Protein AF-A0A6J4TCK2-F1 (afdb_monomer_lite)

Foldseek 3Di:
DDDDDPVQVVLLVVLVVQVVVLVVCCVVPLLVSLVSLLVSLQVLCVVVQQHPDPVSCPVPDPLLSVLSVQLVVLNVCSVVVHDRDNVSSNSSSVSSVVNSVSSSVPHPPPDPPDDDPPPDDDDDD

pLDDT: mean 77.83, std 18.4, range [38.97, 94.69]

Structure (mmCIF, N/CA/C/O backbone):
data_AF-A0A6J4TCK2-F1
#
_entry.id   AF-A0A6J4TCK2-F1
#
loop_
_atom_site.group_PDB
_atom_site.id
_atom_site.type_symbol
_atom_site.label_atom_id
_atom_site.label_alt_id
_atom_site.label_comp_id
_atom_site.label_asym_id
_atom_site.label_entity_id
_atom_site.label_seq_id
_atom_site.pdbx_PDB_ins_code
_atom_site.Cartn_x
_atom_site.Cartn_y
_atom_site.Cartn_z
_atom_site.occupancy
_atom_site.B_iso_or_equiv
_atom_site.auth_seq_id
_atom_site.auth_comp_id
_atom_site.auth_asym_id
_atom_site.auth_atom_id
_atom_site.pdbx_PDB_model_num
ATOM 1 N N . MET A 1 1 ? 5.350 3.527 -35.639 1.00 49.41 1 MET A N 1
ATOM 2 C CA . MET A 1 1 ? 6.031 2.709 -34.620 1.00 49.41 1 MET A CA 1
ATOM 3 C C . MET A 1 1 ? 7.065 3.638 -34.056 1.00 49.41 1 MET A C 1
ATOM 5 O O . MET A 1 1 ? 8.032 3.826 -34.762 1.00 49.41 1 MET A O 1
ATOM 9 N N . GLU A 1 2 ? 6.766 4.311 -32.947 1.00 50.12 2 GLU A N 1
ATOM 10 C CA . GLU A 1 2 ? 7.658 5.210 -32.192 1.00 50.12 2 GLU A CA 1
ATOM 11 C C . GLU A 1 2 ? 6.767 5.940 -31.174 1.00 50.12 2 GLU A C 1
ATOM 13 O O . GLU A 1 2 ? 6.204 6.972 -31.512 1.00 50.12 2 GLU A O 1
ATOM 18 N N . ASP A 1 3 ? 6.545 5.338 -30.001 1.00 46.59 3 ASP A N 1
ATOM 19 C CA . ASP A 1 3 ? 6.179 6.038 -28.754 1.00 46.59 3 ASP A CA 1
ATOM 20 C C . ASP A 1 3 ? 6.278 5.038 -27.582 1.00 46.59 3 ASP A C 1
ATOM 22 O O . ASP A 1 3 ? 5.383 4.216 -27.380 1.00 46.59 3 ASP A O 1
ATOM 26 N N . ASN A 1 4 ? 7.436 4.955 -26.915 1.00 45.38 4 ASN A N 1
ATOM 27 C CA . ASN A 1 4 ? 7.590 4.126 -25.704 1.00 45.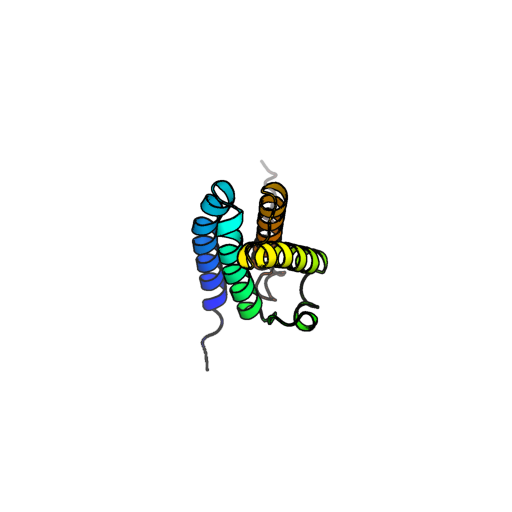38 4 ASN A CA 1
ATOM 28 C C . ASN A 1 4 ? 8.823 4.507 -24.860 1.00 45.38 4 ASN A C 1
ATOM 30 O O . ASN A 1 4 ? 9.567 3.654 -24.390 1.00 45.38 4 ASN A O 1
ATOM 34 N N . GLY A 1 5 ? 9.095 5.808 -24.736 1.00 48.34 5 GLY A N 1
ATOM 35 C CA . GLY A 1 5 ? 10.199 6.321 -23.911 1.00 48.34 5 GLY A CA 1
ATOM 36 C C . GLY A 1 5 ? 9.844 7.547 -23.068 1.00 48.34 5 GLY A C 1
ATOM 37 O O . GLY A 1 5 ? 10.658 7.957 -22.249 1.00 48.34 5 GLY A O 1
ATOM 38 N N . MET A 1 6 ? 8.653 8.132 -23.255 1.00 45.47 6 MET A N 1
ATOM 39 C CA . MET A 1 6 ? 8.167 9.270 -22.462 1.00 45.47 6 MET A CA 1
ATOM 40 C C . MET A 1 6 ? 7.165 8.871 -21.365 1.00 45.47 6 MET A C 1
ATOM 42 O O . MET A 1 6 ? 7.017 9.637 -20.417 1.00 45.47 6 MET A O 1
ATOM 46 N N . ASP A 1 7 ? 6.545 7.686 -21.443 1.00 53.25 7 ASP A N 1
ATOM 47 C CA . ASP A 1 7 ? 5.527 7.245 -20.473 1.00 53.25 7 ASP A CA 1
ATOM 48 C C . ASP A 1 7 ? 6.133 6.913 -19.101 1.00 53.25 7 ASP A C 1
ATOM 50 O O . ASP A 1 7 ? 5.722 7.508 -18.119 1.00 53.25 7 ASP A O 1
ATOM 54 N N . ALA A 1 8 ? 7.223 6.138 -19.012 1.00 54.53 8 ALA A N 1
ATOM 55 C CA . ALA A 1 8 ? 7.737 5.660 -17.713 1.00 54.53 8 ALA A CA 1
ATOM 56 C C . ALA A 1 8 ? 8.072 6.768 -16.681 1.00 54.53 8 ALA A C 1
ATOM 58 O O . ALA A 1 8 ? 7.949 6.564 -15.473 1.00 54.53 8 ALA A O 1
ATOM 59 N N . GLY A 1 9 ? 8.517 7.948 -17.137 1.00 54.47 9 GLY A N 1
ATOM 60 C CA . GLY A 1 9 ? 8.765 9.104 -16.262 1.00 54.47 9 GLY A CA 1
ATOM 61 C C . GLY A 1 9 ? 7.497 9.891 -15.911 1.00 54.47 9 GLY A C 1
ATOM 62 O O . GLY A 1 9 ? 7.423 10.498 -14.842 1.00 54.47 9 GLY A O 1
ATOM 63 N N . LEU A 1 10 ? 6.499 9.871 -16.797 1.00 58.38 10 LEU A N 1
ATOM 64 C CA . LEU A 1 10 ? 5.173 10.435 -16.564 1.00 58.38 10 LEU A CA 1
ATOM 65 C C . LEU A 1 10 ? 4.369 9.549 -15.600 1.00 58.38 10 LEU A C 1
ATOM 67 O O . LEU A 1 10 ? 3.761 10.077 -14.671 1.00 58.38 10 LEU A O 1
ATOM 71 N N . ASP A 1 11 ? 4.454 8.228 -15.760 1.00 76.06 11 ASP A N 1
ATOM 72 C CA . ASP A 1 11 ? 3.815 7.215 -14.915 1.00 76.06 11 ASP A CA 1
ATOM 73 C C . ASP A 1 11 ? 4.285 7.342 -13.471 1.00 76.06 11 ASP A C 1
ATOM 75 O O . ASP A 1 11 ? 3.476 7.441 -12.551 1.00 76.06 11 ASP A O 1
ATOM 79 N N . ARG A 1 12 ? 5.600 7.487 -13.265 1.00 78.69 12 ARG A N 1
ATOM 80 C CA . ARG A 1 12 ? 6.162 7.746 -11.939 1.00 78.69 12 ARG A CA 1
ATOM 81 C C . ARG A 1 12 ? 5.571 9.006 -11.289 1.00 78.69 12 ARG A C 1
ATOM 83 O O . ARG A 1 12 ? 5.134 8.945 -10.143 1.00 78.69 12 ARG A O 1
ATOM 90 N N . HIS A 1 13 ? 5.545 10.135 -12.001 1.00 82.69 13 HIS A N 1
ATOM 91 C CA . HIS A 1 13 ? 5.008 11.386 -11.454 1.00 82.69 13 HIS A CA 1
ATOM 92 C C . HIS A 1 13 ? 3.510 11.294 -11.133 1.00 82.69 13 HIS A C 1
ATOM 94 O O . HIS A 1 13 ? 3.042 11.908 -10.168 1.00 82.69 13 HIS A O 1
ATOM 100 N N . LEU A 1 14 ? 2.760 10.536 -11.933 1.00 85.56 14 LEU A N 1
ATOM 101 C CA . LEU A 1 14 ? 1.357 10.232 -11.678 1.00 85.56 14 LEU A CA 1
ATOM 102 C C . LEU A 1 14 ? 1.209 9.384 -10.413 1.00 85.56 14 LEU A C 1
ATOM 104 O O . LEU A 1 14 ? 0.457 9.774 -9.525 1.00 85.56 14 LEU A O 1
ATOM 108 N N . TRP A 1 15 ? 1.965 8.293 -10.276 1.00 89.56 15 TRP A N 1
ATOM 109 C CA . TRP A 1 15 ? 1.942 7.449 -9.079 1.00 89.56 15 TRP A CA 1
ATOM 110 C C . TRP A 1 15 ? 2.321 8.225 -7.815 1.00 89.56 15 TRP A C 1
ATOM 112 O O . TRP A 1 15 ? 1.638 8.100 -6.804 1.00 89.56 15 TRP A O 1
ATOM 122 N N . GLU A 1 16 ? 3.343 9.084 -7.884 1.00 89.25 16 GLU A N 1
ATOM 123 C CA . GLU A 1 16 ? 3.738 9.960 -6.773 1.00 89.25 16 GLU A CA 1
ATOM 124 C C . GLU A 1 16 ? 2.621 10.933 -6.370 1.00 89.25 16 GLU A C 1
ATOM 126 O O . GLU A 1 16 ? 2.405 11.170 -5.181 1.00 89.25 16 GLU A O 1
ATOM 131 N N . SER A 1 17 ? 1.877 11.463 -7.342 1.00 90.75 17 SER A N 1
ATOM 132 C CA . SER A 1 17 ? 0.755 12.375 -7.083 1.00 90.75 17 SER A CA 1
ATOM 133 C C . SER A 1 17 ? -0.456 11.657 -6.475 1.00 90.75 17 SER A C 1
ATOM 135 O O . SER A 1 17 ? -1.098 12.185 -5.563 1.00 90.75 17 SER A O 1
ATOM 137 N N . GLU A 1 18 ? -0.755 10.450 -6.954 1.00 92.00 18 GLU A N 1
ATOM 138 C CA . GLU A 1 18 ? -1.837 9.613 -6.430 1.00 92.00 18 GLU A CA 1
ATOM 139 C C . GLU A 1 18 ? -1.506 9.147 -5.007 1.00 92.00 18 GLU A C 1
ATOM 141 O O . GLU A 1 18 ? -2.304 9.348 -4.092 1.00 92.00 18 GLU A O 1
ATOM 146 N N . TRP A 1 19 ? -0.290 8.636 -4.775 1.00 92.50 19 TRP A N 1
ATOM 147 C CA . TRP A 1 19 ? 0.169 8.238 -3.442 1.00 92.50 19 TRP A CA 1
ATOM 148 C C . TRP A 1 19 ? 0.115 9.400 -2.447 1.00 92.50 19 TRP A C 1
ATOM 150 O O . TRP A 1 19 ? -0.356 9.227 -1.326 1.00 92.50 19 TRP A O 1
ATOM 160 N N . ALA A 1 20 ? 0.513 10.610 -2.856 1.00 92.62 20 ALA A N 1
ATOM 161 C CA . ALA A 1 20 ? 0.419 11.804 -2.012 1.00 92.62 20 ALA A CA 1
ATOM 162 C C . ALA A 1 20 ? -1.026 12.158 -1.606 1.00 92.62 20 ALA A C 1
ATOM 164 O O . ALA A 1 20 ? -1.231 12.834 -0.597 1.00 92.62 20 ALA A O 1
ATOM 165 N N . SER A 1 21 ? -2.024 11.704 -2.369 1.00 93.00 21 SER A N 1
ATOM 166 C CA . SER A 1 21 ? -3.443 11.860 -2.033 1.00 93.00 21 SER A CA 1
ATOM 167 C C . SER A 1 21 ? -3.947 10.753 -1.096 1.00 93.00 21 SER A C 1
ATOM 169 O O . SER A 1 21 ? -4.869 10.993 -0.320 1.00 93.00 21 SER A O 1
ATOM 171 N N . ILE A 1 22 ? -3.328 9.569 -1.135 1.00 93.81 22 ILE A N 1
ATOM 172 C CA . ILE A 1 22 ? -3.684 8.393 -0.324 1.00 93.81 22 ILE A CA 1
ATOM 173 C C . ILE A 1 22 ? -2.996 8.421 1.048 1.00 93.81 22 ILE A C 1
ATOM 175 O O . ILE A 1 22 ? -3.622 8.097 2.051 1.00 93.81 22 ILE A O 1
ATOM 179 N N . GLU A 1 23 ? -1.732 8.846 1.123 1.00 90.81 23 GLU A N 1
ATOM 180 C CA . GLU A 1 23 ? -0.946 8.893 2.365 1.00 90.81 23 GLU A CA 1
ATOM 181 C C . GLU A 1 23 ? -1.657 9.583 3.548 1.00 90.81 23 GLU A C 1
ATOM 183 O O . GLU A 1 23 ? -1.680 8.993 4.628 1.00 90.81 23 GLU A O 1
ATOM 188 N N . PRO A 1 24 ? -2.289 10.768 3.401 1.00 92.88 24 PRO A N 1
ATOM 189 C CA . PRO A 1 24 ? -3.033 11.369 4.509 1.00 92.88 24 PRO A CA 1
ATOM 190 C C . PRO A 1 24 ? -4.258 10.546 4.934 1.00 92.88 24 PRO A C 1
ATOM 192 O O . PRO A 1 24 ? -4.622 10.575 6.104 1.00 92.88 24 PRO A O 1
ATOM 195 N N . LEU A 1 25 ? -4.884 9.803 4.015 1.00 92.19 25 LEU A N 1
ATOM 196 C CA . LEU A 1 25 ? -6.006 8.917 4.337 1.00 92.19 25 LEU A CA 1
ATOM 197 C C . LEU A 1 25 ? -5.526 7.673 5.089 1.00 92.19 25 LEU A C 1
ATOM 199 O O . LEU A 1 25 ? -6.216 7.206 5.983 1.00 92.19 25 LEU A O 1
ATOM 203 N N . LEU A 1 26 ? -4.329 7.164 4.779 1.00 90.56 26 LEU A N 1
ATOM 204 C CA . LEU A 1 26 ? -3.723 6.058 5.526 1.00 90.56 26 LEU A CA 1
ATOM 205 C C . LEU A 1 26 ? -3.393 6.444 6.980 1.00 90.56 26 LEU A C 1
ATOM 207 O O . LEU A 1 26 ? -3.373 5.569 7.844 1.00 90.56 26 LEU A O 1
ATOM 211 N N . ASP A 1 27 ? -3.131 7.727 7.252 1.00 89.50 27 ASP A N 1
ATOM 212 C CA . ASP A 1 27 ? -2.887 8.242 8.609 1.00 89.50 27 ASP A CA 1
ATOM 213 C C . ASP A 1 27 ? -4.191 8.434 9.403 1.00 89.50 27 ASP A C 1
ATOM 215 O O . ASP A 1 27 ? -4.254 8.066 10.577 1.00 89.50 27 ASP A O 1
ATOM 219 N N . ASP A 1 28 ? -5.237 8.971 8.762 1.00 91.38 28 ASP A N 1
ATOM 220 C CA . ASP A 1 28 ? -6.523 9.264 9.414 1.00 91.38 28 ASP A CA 1
ATOM 221 C C . ASP A 1 28 ? -7.410 8.009 9.530 1.00 91.38 28 ASP A C 1
ATOM 223 O O . ASP A 1 28 ? -7.906 7.677 10.610 1.00 91.38 28 ASP A O 1
ATOM 227 N N . GLU A 1 29 ? -7.563 7.273 8.426 1.00 90.19 29 GLU A N 1
ATOM 228 C CA . GLU A 1 29 ? -8.492 6.150 8.258 1.00 90.19 29 GLU A CA 1
ATOM 229 C C . GLU A 1 29 ? -7.823 5.000 7.476 1.00 90.19 29 GLU A C 1
ATOM 231 O O . GLU A 1 29 ? -8.203 4.700 6.338 1.00 90.19 29 GLU A O 1
ATOM 236 N N . PRO A 1 30 ? -6.830 4.306 8.077 1.00 87.50 30 PRO A N 1
ATOM 237 C CA . PRO A 1 30 ? -6.024 3.310 7.376 1.00 87.50 30 PRO A CA 1
ATOM 238 C C . PRO A 1 30 ? -6.873 2.235 6.707 1.00 87.50 30 PRO A C 1
ATOM 240 O O . PRO A 1 30 ? -6.607 1.912 5.559 1.00 87.50 30 PRO A O 1
ATOM 243 N N . GLY A 1 31 ? -7.912 1.731 7.385 1.00 88.38 31 GLY A N 1
ATOM 244 C CA . GLY A 1 31 ? -8.791 0.679 6.864 1.00 88.38 31 GLY A CA 1
ATOM 245 C C . GLY A 1 31 ? -9.507 1.059 5.566 1.00 88.38 31 GLY A C 1
ATOM 246 O O . GLY A 1 31 ? -9.490 0.281 4.616 1.00 88.38 31 GLY A O 1
ATOM 247 N N . GLU A 1 32 ? -10.073 2.267 5.485 1.00 88.62 32 GLU A N 1
ATOM 248 C CA . GLU A 1 32 ? -10.759 2.736 4.272 1.00 88.62 32 GLU A CA 1
ATOM 249 C C . GLU A 1 32 ? -9.768 3.055 3.144 1.00 88.62 32 GLU A C 1
ATOM 251 O O . GLU A 1 32 ? -10.049 2.817 1.968 1.00 88.62 32 GLU A O 1
ATOM 256 N N . ALA A 1 33 ? -8.573 3.533 3.496 1.00 92.75 33 ALA A N 1
ATOM 257 C CA . ALA A 1 33 ? -7.533 3.870 2.534 1.00 92.75 33 ALA A CA 1
ATOM 258 C C . ALA A 1 33 ? -6.801 2.646 1.948 1.00 92.75 33 ALA A C 1
ATOM 260 O O . ALA A 1 33 ? -6.222 2.764 0.866 1.00 92.75 33 ALA A O 1
ATOM 261 N N . LEU A 1 34 ? -6.848 1.474 2.602 1.00 92.81 34 LEU A N 1
ATOM 262 C CA . LEU A 1 34 ? -6.179 0.251 2.128 1.00 92.81 34 LEU A CA 1
ATOM 263 C C . LEU A 1 34 ? -6.609 -0.148 0.714 1.00 92.81 34 LEU A C 1
ATOM 265 O O . LEU A 1 34 ? -5.758 -0.438 -0.119 1.00 92.81 34 LEU A O 1
ATOM 269 N N . SER A 1 35 ? -7.914 -0.123 0.428 1.00 92.38 35 SER A N 1
ATOM 270 C CA . SER A 1 35 ? -8.435 -0.491 -0.896 1.00 92.38 35 SER A CA 1
ATOM 271 C C . SER A 1 35 ? -7.971 0.485 -1.982 1.00 92.38 35 SER A C 1
ATOM 273 O O . SER A 1 35 ? -7.659 0.079 -3.097 1.00 92.38 35 SER A O 1
ATOM 275 N N . THR A 1 36 ? -7.840 1.770 -1.640 1.00 93.50 36 THR A N 1
ATOM 276 C CA . THR A 1 36 ? -7.327 2.777 -2.582 1.00 93.50 36 THR A CA 1
ATOM 277 C C . THR A 1 36 ? -5.827 2.593 -2.828 1.00 93.50 36 THR A C 1
ATOM 279 O O . THR A 1 36 ? -5.356 2.771 -3.950 1.00 93.50 36 THR A O 1
ATOM 282 N N . ALA A 1 37 ? -5.068 2.223 -1.791 1.00 92.81 37 ALA A N 1
ATOM 283 C CA . ALA A 1 37 ? -3.656 1.889 -1.931 1.00 92.81 37 ALA A CA 1
ATOM 284 C C . ALA A 1 37 ? -3.457 0.634 -2.797 1.00 92.81 37 ALA A C 1
ATOM 286 O O . ALA A 1 37 ? -2.597 0.650 -3.672 1.00 92.81 37 ALA A O 1
ATOM 287 N N . ASP A 1 38 ? -4.262 -0.414 -2.602 1.00 92.31 38 ASP A N 1
ATOM 288 C CA . ASP A 1 38 ? -4.185 -1.645 -3.397 1.00 92.31 38 ASP A CA 1
ATOM 289 C C . ASP A 1 38 ? -4.416 -1.397 -4.894 1.00 92.31 38 ASP A C 1
ATOM 291 O O . ASP A 1 38 ? -3.607 -1.837 -5.707 1.00 92.31 38 ASP A O 1
ATOM 295 N N . ASP A 1 39 ? -5.443 -0.620 -5.261 1.00 91.12 39 ASP A N 1
ATOM 296 C CA . ASP A 1 39 ? -5.754 -0.295 -6.665 1.00 91.12 39 ASP A CA 1
ATOM 297 C C . ASP A 1 39 ? -4.582 0.416 -7.364 1.00 91.12 39 ASP A C 1
ATOM 299 O O . ASP A 1 39 ? -4.189 0.063 -8.481 1.00 91.12 39 ASP A O 1
ATOM 303 N N . LEU A 1 40 ? -3.944 1.371 -6.674 1.00 91.69 40 LEU A N 1
ATOM 304 C CA . LEU A 1 40 ? -2.755 2.046 -7.193 1.00 91.69 40 LEU A CA 1
ATOM 305 C C . LEU A 1 40 ? -1.600 1.057 -7.407 1.00 91.69 40 LEU A C 1
ATOM 307 O O . LEU A 1 40 ? -0.952 1.090 -8.455 1.00 91.69 40 LEU A O 1
ATOM 311 N N . ILE A 1 41 ? -1.339 0.182 -6.435 1.00 90.62 41 ILE A N 1
ATOM 312 C CA . ILE A 1 41 ? -0.240 -0.790 -6.500 1.00 90.62 41 ILE A CA 1
ATOM 313 C C . ILE A 1 41 ? -0.488 -1.837 -7.581 1.00 90.62 41 ILE A C 1
ATOM 315 O O . ILE A 1 41 ? 0.435 -2.175 -8.322 1.00 90.62 41 ILE A O 1
ATOM 319 N N . GLU A 1 42 ? -1.721 -2.313 -7.724 1.00 88.88 42 GLU A N 1
ATOM 320 C CA . GLU A 1 42 ? -2.119 -3.210 -8.803 1.00 88.88 42 GLU A CA 1
ATOM 321 C C . GLU A 1 42 ? -1.853 -2.575 -10.168 1.00 88.88 42 GLU A C 1
ATOM 323 O O . GLU A 1 42 ? -1.213 -3.189 -11.028 1.00 88.88 42 GLU A O 1
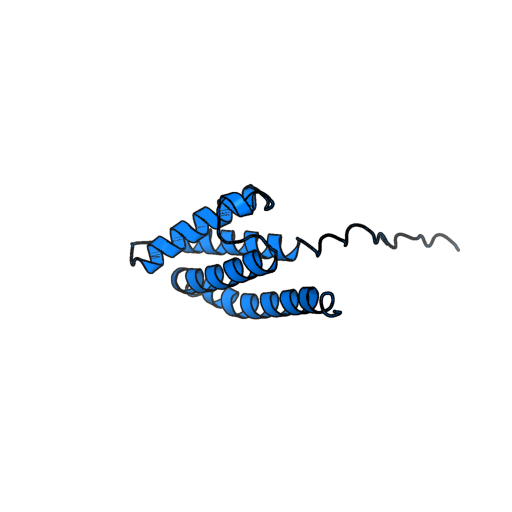ATOM 328 N N . ARG A 1 43 ? -2.265 -1.315 -10.349 1.00 86.94 43 ARG A N 1
ATOM 329 C CA . ARG A 1 43 ? -2.016 -0.582 -11.590 1.00 86.94 43 ARG A CA 1
ATOM 330 C C . ARG A 1 43 ? -0.518 -0.471 -11.873 1.00 86.94 43 ARG A C 1
ATOM 332 O O . ARG A 1 43 ? -0.085 -0.833 -12.965 1.00 86.94 43 ARG A O 1
ATOM 339 N N . MET A 1 44 ? 0.279 -0.087 -10.873 1.00 86.75 44 MET A N 1
ATOM 340 C CA . MET A 1 44 ? 1.739 -0.017 -10.992 1.00 86.75 44 MET A CA 1
ATOM 341 C C . MET A 1 44 ? 2.353 -1.367 -11.381 1.00 86.75 44 MET A C 1
ATOM 343 O O . MET A 1 44 ? 3.221 -1.419 -12.249 1.00 86.75 44 MET A O 1
ATOM 347 N N . LEU A 1 45 ? 1.915 -2.470 -10.772 1.00 84.62 45 LEU A N 1
ATOM 348 C CA . LEU A 1 45 ? 2.408 -3.814 -11.086 1.00 84.62 45 LEU A CA 1
ATOM 349 C C . LEU A 1 45 ? 2.126 -4.185 -12.546 1.00 84.62 45 LEU A C 1
ATOM 351 O O . LEU A 1 45 ? 3.044 -4.593 -13.263 1.00 84.62 45 LEU A O 1
ATOM 355 N N . VAL A 1 46 ? 0.896 -3.963 -13.016 1.00 83.69 46 VAL A N 1
ATOM 356 C CA . VAL A 1 46 ? 0.497 -4.223 -14.407 1.00 83.69 46 VAL A CA 1
ATOM 357 C C . VAL A 1 46 ? 1.305 -3.367 -15.384 1.00 83.69 46 VAL A C 1
ATOM 359 O O . VAL A 1 46 ? 1.833 -3.897 -16.364 1.00 83.69 46 VAL A O 1
ATOM 362 N N . GLU A 1 47 ? 1.457 -2.071 -15.104 1.00 82.12 47 GLU A N 1
ATOM 363 C CA . GLU A 1 47 ? 2.244 -1.132 -15.917 1.00 82.12 47 GLU A CA 1
ATOM 364 C C . GLU A 1 47 ? 3.730 -1.529 -15.980 1.00 82.12 47 GLU A C 1
ATOM 366 O O . GLU A 1 47 ? 4.390 -1.362 -17.007 1.00 82.12 47 GLU A O 1
ATOM 371 N N . ARG A 1 48 ? 4.255 -2.144 -14.914 1.00 76.56 48 ARG A N 1
ATOM 372 C CA . ARG A 1 48 ? 5.625 -2.675 -14.842 1.00 76.56 48 ARG A CA 1
ATOM 373 C C . ARG A 1 48 ? 5.801 -4.061 -15.464 1.00 76.56 48 ARG A C 1
ATOM 375 O O . ARG A 1 48 ? 6.931 -4.538 -15.552 1.00 76.56 48 ARG A O 1
ATOM 382 N N . GLY A 1 49 ? 4.722 -4.692 -15.926 1.00 77.75 49 GLY A N 1
ATOM 383 C CA . GLY A 1 49 ? 4.758 -6.022 -16.532 1.00 77.75 49 GLY A CA 1
ATOM 384 C C . GLY A 1 49 ? 4.710 -7.176 -15.528 1.00 77.75 49 GLY A C 1
ATOM 385 O O . GLY A 1 49 ? 5.017 -8.306 -15.906 1.00 77.75 49 GLY A O 1
ATOM 386 N N . PHE A 1 50 ? 4.301 -6.907 -14.286 1.00 78.75 50 PHE A N 1
ATOM 387 C CA . PHE A 1 50 ? 3.948 -7.902 -13.275 1.00 78.75 50 PHE A CA 1
ATOM 388 C C . PHE A 1 50 ? 2.417 -8.016 -13.213 1.00 78.75 50 PHE A C 1
ATOM 390 O O . PHE A 1 50 ? 1.784 -7.326 -12.415 1.00 78.75 50 PHE A O 1
ATOM 397 N N . PRO A 1 51 ? 1.773 -8.818 -14.081 1.00 71.88 51 PRO A N 1
ATOM 398 C CA . PRO A 1 51 ? 0.334 -9.023 -13.988 1.00 71.88 51 PRO A CA 1
ATOM 399 C C . PRO A 1 51 ? -0.044 -9.669 -12.650 1.00 71.88 51 PRO A C 1
ATOM 401 O O . PRO A 1 51 ? 0.797 -10.243 -11.961 1.00 71.88 51 PRO A O 1
ATOM 404 N N . ASP A 1 52 ? -1.330 -9.597 -12.314 1.00 65.81 52 ASP A N 1
ATOM 405 C CA . ASP A 1 52 ? -1.873 -9.979 -11.006 1.00 65.81 52 ASP A CA 1
ATOM 406 C C . ASP A 1 52 ? -1.715 -11.470 -10.624 1.00 65.81 52 ASP A C 1
ATOM 408 O O . ASP A 1 52 ? -2.015 -11.878 -9.505 1.00 65.81 52 ASP A O 1
ATOM 412 N N . ASP A 1 53 ? -1.179 -12.302 -11.512 1.00 63.59 53 ASP A N 1
ATOM 413 C CA . ASP A 1 53 ? -0.872 -13.694 -11.209 1.00 63.59 53 ASP A CA 1
ATOM 414 C C . ASP A 1 53 ? 0.326 -13.822 -10.250 1.00 63.59 53 ASP A C 1
ATOM 416 O O . ASP A 1 53 ? 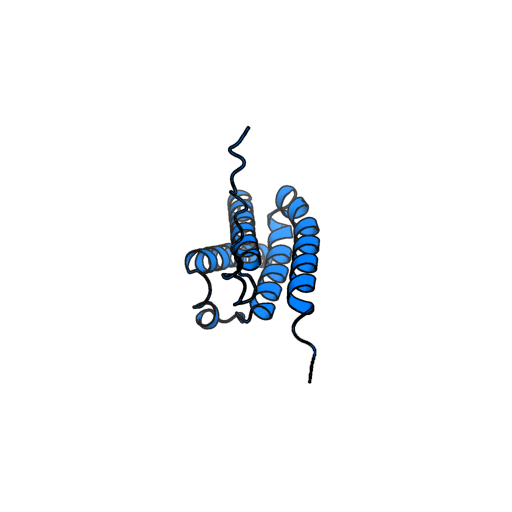1.411 -13.290 -10.489 1.00 63.59 53 ASP A O 1
ATOM 420 N N . GLU A 1 54 ? 0.162 -14.623 -9.194 1.00 60.00 54 GLU A N 1
ATOM 421 C CA . GLU A 1 54 ? 1.208 -14.979 -8.218 1.00 60.00 54 GLU A CA 1
ATOM 422 C C . GLU A 1 54 ? 2.501 -15.478 -8.895 1.00 60.00 54 GLU A C 1
ATOM 424 O O . GLU A 1 54 ? 3.606 -15.098 -8.520 1.00 60.00 54 GLU A O 1
ATOM 429 N N . VAL A 1 55 ? 2.363 -16.245 -9.982 1.00 53.75 55 VAL A N 1
ATOM 430 C CA . VAL A 1 55 ? 3.487 -16.753 -10.791 1.00 53.75 55 VAL A CA 1
ATOM 431 C C . VAL A 1 55 ? 4.189 -15.636 -11.572 1.00 53.75 55 VAL A C 1
ATOM 433 O O . VAL A 1 55 ? 5.389 -15.693 -11.823 1.00 53.75 55 VAL A O 1
ATOM 436 N N . ALA A 1 56 ? 3.464 -14.593 -11.969 1.00 58.78 56 ALA A N 1
ATOM 437 C CA . ALA A 1 56 ? 4.039 -13.494 -12.732 1.00 58.78 56 ALA A CA 1
ATOM 438 C C . ALA A 1 56 ? 4.836 -12.514 -11.858 1.00 58.78 56 ALA A C 1
ATOM 440 O O . ALA A 1 56 ? 5.705 -11.806 -12.370 1.00 58.78 56 ALA A O 1
ATOM 441 N N . ARG A 1 57 ? 4.608 -12.533 -10.538 1.00 65.00 57 ARG A N 1
ATOM 442 C CA . ARG A 1 57 ? 5.403 -11.801 -9.545 1.00 65.00 57 ARG A CA 1
ATOM 443 C C . ARG A 1 57 ? 6.743 -12.468 -9.213 1.00 65.00 57 ARG A C 1
ATOM 445 O O . ARG A 1 57 ? 7.512 -11.876 -8.471 1.00 65.00 57 ARG A O 1
ATOM 452 N N . GLU A 1 58 ? 7.106 -13.610 -9.815 1.00 61.31 58 GLU A N 1
ATOM 453 C CA . GLU A 1 58 ? 8.434 -14.243 -9.622 1.00 61.31 58 GLU A CA 1
ATOM 454 C C . GLU A 1 58 ? 9.625 -13.319 -9.971 1.00 61.31 58 GLU A C 1
ATOM 456 O O . GLU A 1 58 ? 10.751 -13.575 -9.545 1.00 61.31 58 GLU A O 1
ATOM 461 N N . GLY A 1 59 ? 9.404 -12.255 -10.753 1.00 66.06 59 GLY A N 1
ATOM 462 C CA . GLY A 1 59 ? 10.417 -11.233 -11.044 1.00 66.06 59 GLY A CA 1
ATOM 463 C C . GLY A 1 59 ? 10.446 -10.043 -10.072 1.00 66.06 59 GLY A C 1
ATOM 464 O O . GLY A 1 59 ? 11.340 -9.204 -10.191 1.00 66.06 59 GLY A O 1
ATOM 465 N N . LEU A 1 60 ? 9.483 -9.948 -9.151 1.00 76.56 60 LEU A N 1
ATOM 466 C CA . LEU A 1 60 ? 9.466 -8.985 -8.054 1.00 76.56 60 LEU A CA 1
ATOM 467 C C . LEU A 1 60 ? 10.285 -9.546 -6.884 1.00 76.56 60 LEU A C 1
ATOM 469 O O . LEU A 1 60 ? 10.450 -10.757 -6.738 1.00 76.56 60 LEU A O 1
ATOM 473 N N . ASP A 1 61 ? 10.811 -8.663 -6.040 1.00 82.81 61 ASP A N 1
ATOM 474 C CA . ASP A 1 61 ? 11.505 -9.095 -4.833 1.00 82.81 61 ASP A CA 1
ATOM 475 C C . ASP A 1 61 ? 10.571 -9.957 -3.947 1.00 82.81 61 ASP A C 1
ATOM 477 O O . ASP A 1 61 ? 9.397 -9.603 -3.759 1.00 82.81 61 ASP A O 1
ATOM 481 N N . PRO A 1 62 ? 11.042 -11.104 -3.422 1.00 84.00 62 PRO A N 1
ATOM 482 C CA . PRO A 1 62 ? 10.210 -11.998 -2.624 1.00 84.00 62 PRO A CA 1
ATOM 483 C C . PRO A 1 62 ? 9.729 -11.353 -1.319 1.00 84.00 62 PRO A C 1
ATOM 485 O O . PRO A 1 62 ? 8.652 -11.710 -0.846 1.00 84.00 62 PRO A O 1
ATOM 488 N N . GLU A 1 63 ? 10.478 -10.401 -0.747 1.00 85.62 63 GLU A N 1
ATOM 489 C CA . GLU A 1 63 ? 10.017 -9.659 0.431 1.00 85.62 63 GLU A CA 1
ATOM 490 C C . GLU A 1 63 ? 8.843 -8.745 0.063 1.00 85.62 63 GLU A C 1
ATOM 492 O O . GLU A 1 63 ? 7.830 -8.743 0.758 1.00 85.62 63 GLU A O 1
ATOM 497 N N . LEU A 1 64 ? 8.926 -8.048 -1.077 1.00 87.06 64 LEU A N 1
ATOM 498 C CA . LEU A 1 64 ? 7.838 -7.194 -1.568 1.00 87.06 64 LEU A CA 1
ATOM 499 C C . LEU A 1 64 ? 6.591 -7.999 -1.948 1.00 87.06 64 LEU A C 1
ATOM 501 O O . LEU A 1 64 ? 5.475 -7.534 -1.737 1.00 87.06 64 LEU A O 1
ATOM 505 N N . THR A 1 65 ? 6.772 -9.203 -2.491 1.00 88.19 65 THR A N 1
ATOM 506 C CA . THR A 1 65 ? 5.653 -10.099 -2.808 1.00 88.19 65 THR A CA 1
ATOM 507 C C . THR A 1 65 ? 4.936 -10.535 -1.531 1.00 88.19 65 THR A C 1
ATOM 509 O O . THR A 1 65 ? 3.725 -10.368 -1.435 1.00 88.19 65 THR A O 1
ATOM 512 N N . ALA A 1 66 ? 5.683 -10.972 -0.513 1.00 88.94 66 ALA A N 1
ATOM 513 C CA . ALA A 1 66 ? 5.106 -11.350 0.776 1.00 88.94 66 ALA A CA 1
ATOM 514 C C . ALA A 1 66 ? 4.412 -10.170 1.485 1.00 88.94 66 ALA A C 1
ATOM 516 O O . ALA A 1 66 ? 3.335 -10.343 2.057 1.00 88.94 66 ALA A O 1
ATOM 517 N N . ASP A 1 67 ? 5.004 -8.969 1.436 1.00 89.94 67 ASP A N 1
ATOM 518 C CA . ASP A 1 67 ? 4.392 -7.751 1.981 1.00 89.94 67 ASP A CA 1
ATOM 519 C C . ASP A 1 67 ? 3.077 -7.409 1.252 1.00 89.94 67 ASP A C 1
ATOM 521 O O . ASP A 1 67 ? 2.089 -7.070 1.905 1.00 89.94 67 ASP A O 1
ATOM 525 N N . LEU A 1 68 ? 3.037 -7.532 -0.080 1.00 90.19 68 LEU A N 1
ATOM 526 C CA . LEU A 1 68 ? 1.830 -7.296 -0.877 1.00 90.19 68 LEU A CA 1
ATOM 527 C C . LEU A 1 68 ? 0.716 -8.294 -0.545 1.00 90.19 68 LEU A C 1
ATOM 529 O O . LEU A 1 68 ? -0.434 -7.896 -0.374 1.00 90.19 68 LEU A O 1
ATOM 533 N N . GLU A 1 69 ? 1.043 -9.582 -0.454 1.00 90.81 69 GLU A N 1
ATOM 534 C CA . GLU A 1 69 ? 0.069 -10.634 -0.153 1.00 90.81 69 GLU A CA 1
ATOM 535 C C . GLU A 1 69 ? -0.576 -10.449 1.225 1.00 90.81 69 GLU A C 1
ATOM 537 O O . GLU A 1 69 ? -1.797 -10.558 1.359 1.00 90.81 69 GLU A O 1
ATOM 542 N N . GLU A 1 70 ? 0.217 -10.130 2.253 1.00 91.50 70 GLU A N 1
ATOM 543 C CA . GLU A 1 70 ? -0.322 -9.865 3.591 1.00 91.50 70 GLU A CA 1
ATOM 544 C C . GLU A 1 70 ? -1.170 -8.582 3.603 1.00 91.50 70 GLU A C 1
ATOM 546 O O . GLU A 1 70 ? -2.262 -8.567 4.175 1.00 91.50 70 GLU A O 1
ATOM 551 N N . ALA A 1 71 ? -0.719 -7.512 2.938 1.00 92.69 71 ALA A N 1
ATOM 552 C CA . ALA A 1 71 ? -1.475 -6.262 2.859 1.00 92.69 71 ALA A CA 1
ATOM 553 C C . ALA A 1 71 ? -2.835 -6.452 2.166 1.00 92.69 71 ALA A C 1
ATOM 555 O O . ALA A 1 71 ? -3.865 -5.987 2.671 1.00 92.69 71 ALA A O 1
ATOM 556 N N . ARG A 1 72 ? -2.856 -7.202 1.058 1.00 92.12 72 ARG A N 1
ATOM 557 C CA . ARG A 1 72 ? -4.080 -7.566 0.335 1.00 92.12 72 ARG A CA 1
ATOM 558 C C . ARG A 1 72 ? -5.012 -8.387 1.186 1.00 92.12 72 ARG A C 1
ATOM 560 O O . ARG A 1 72 ? -6.164 -8.015 1.347 1.00 92.12 72 ARG A O 1
ATOM 567 N N . ARG A 1 73 ? -4.488 -9.402 1.867 1.00 93.06 73 ARG A N 1
ATOM 568 C CA . ARG A 1 73 ? -5.277 -10.215 2.789 1.00 93.06 73 ARG A CA 1
ATOM 569 C C . ARG A 1 73 ? -5.985 -9.370 3.854 1.00 93.06 73 ARG A C 1
ATOM 571 O O . ARG A 1 73 ? -7.128 -9.662 4.203 1.00 93.06 73 ARG A O 1
ATOM 578 N N . VAL A 1 74 ? -5.330 -8.352 4.415 1.00 94.69 74 VAL A N 1
ATOM 579 C CA . VAL A 1 74 ? -5.962 -7.428 5.379 1.00 94.69 74 VAL A CA 1
ATOM 580 C C . VAL A 1 74 ? -7.011 -6.543 4.698 1.00 94.69 74 VAL A C 1
ATOM 582 O O . VAL A 1 74 ? -8.076 -6.304 5.266 1.00 94.69 74 VAL A O 1
ATOM 585 N N . THR A 1 75 ? -6.733 -6.094 3.477 1.00 93.75 75 THR A N 1
ATOM 586 C CA . THR A 1 75 ? -7.644 -5.275 2.662 1.00 93.75 75 THR A CA 1
ATOM 587 C C . THR A 1 75 ? -8.916 -6.040 2.297 1.00 93.75 75 THR A C 1
ATOM 589 O O . THR A 1 75 ? -10.010 -5.528 2.512 1.00 93.75 75 THR A O 1
ATOM 592 N N . ASP A 1 76 ? -8.786 -7.290 1.849 1.00 93.06 76 ASP A N 1
ATOM 593 C CA . ASP A 1 76 ? -9.892 -8.200 1.543 1.00 93.06 76 ASP A CA 1
ATOM 594 C C . ASP A 1 76 ? -10.773 -8.455 2.770 1.00 93.06 76 ASP A C 1
ATOM 596 O O . ASP A 1 76 ? -11.998 -8.405 2.677 1.00 93.06 76 ASP A O 1
ATOM 600 N N . GLN A 1 77 ? -10.163 -8.693 3.938 1.00 92.88 77 GLN A N 1
ATOM 601 C CA . GLN A 1 77 ? -10.903 -8.851 5.196 1.00 92.88 77 GLN A CA 1
ATOM 602 C C . GLN A 1 77 ? -11.701 -7.583 5.528 1.00 92.88 77 GLN A C 1
ATOM 604 O O . GLN A 1 77 ? -12.870 -7.663 5.905 1.00 92.88 77 GLN A O 1
ATOM 609 N N . HIS A 1 78 ? -11.091 -6.407 5.363 1.00 91.88 78 HIS A N 1
ATOM 610 C CA . HIS A 1 78 ? -11.763 -5.135 5.609 1.00 91.88 78 HIS A CA 1
ATOM 611 C C . HIS A 1 78 ? -12.930 -4.903 4.631 1.00 91.88 78 HIS A C 1
ATOM 613 O O . HIS A 1 78 ? -14.024 -4.544 5.066 1.00 91.88 78 HIS A O 1
ATOM 619 N N . ASP A 1 79 ? -12.739 -5.159 3.333 1.00 90.31 79 ASP A N 1
ATOM 620 C CA . ASP A 1 79 ? -13.779 -5.004 2.301 1.00 90.31 79 ASP A CA 1
ATOM 621 C C . ASP A 1 79 ? -14.933 -6.008 2.477 1.00 90.31 79 ASP A C 1
ATOM 623 O O . ASP A 1 79 ? -16.112 -5.669 2.340 1.00 90.31 79 ASP A O 1
A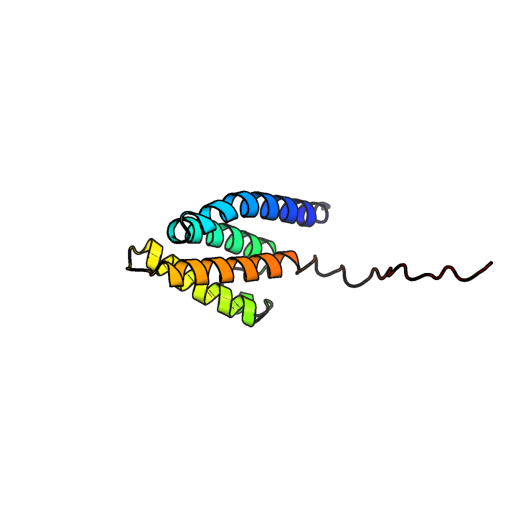TOM 627 N N . ALA A 1 80 ? -14.615 -7.229 2.917 1.00 91.81 80 ALA A N 1
ATOM 628 C CA . ALA A 1 80 ? -15.597 -8.237 3.306 1.00 91.81 80 ALA A CA 1
ATOM 629 C C . ALA A 1 80 ? -16.398 -7.861 4.571 1.00 91.81 80 ALA A C 1
ATOM 631 O O . ALA A 1 80 ? -17.360 -8.556 4.925 1.00 91.81 80 ALA A O 1
ATOM 632 N N . GLY A 1 81 ? -16.038 -6.765 5.248 1.00 90.25 81 GLY A N 1
ATOM 633 C CA . GLY A 1 81 ? -16.660 -6.305 6.486 1.00 90.25 81 GLY A CA 1
ATOM 634 C C . GLY A 1 81 ? -16.284 -7.150 7.704 1.00 90.25 81 GLY A C 1
ATOM 635 O O . GLY A 1 81 ? -17.061 -7.220 8.662 1.00 90.25 81 GLY A O 1
ATOM 636 N N . GLU A 1 82 ? -15.138 -7.833 7.661 1.00 92.38 82 GLU A N 1
ATOM 637 C CA . GLU A 1 82 ? -14.581 -8.547 8.807 1.00 92.38 82 GLU A CA 1
ATOM 638 C C . GLU A 1 82 ? -13.977 -7.570 9.829 1.00 92.38 82 GLU A C 1
ATOM 640 O O . GLU A 1 82 ? -13.652 -6.420 9.532 1.00 92.38 82 GLU A O 1
ATOM 645 N N . ASP A 1 83 ? -13.844 -8.030 11.075 1.00 88.62 83 ASP A N 1
ATOM 646 C CA . ASP A 1 83 ? -13.265 -7.228 12.156 1.00 88.62 83 ASP A CA 1
ATOM 647 C C . ASP A 1 83 ? -11.738 -7.192 12.002 1.00 88.62 83 ASP A C 1
ATOM 649 O O . ASP A 1 83 ? -11.026 -8.100 12.435 1.00 88.62 83 ASP A O 1
ATOM 653 N N . VAL A 1 84 ? -11.240 -6.153 11.335 1.00 91.38 84 VAL A N 1
ATOM 654 C CA . VAL A 1 84 ? -9.808 -5.874 11.193 1.00 91.38 84 VAL A CA 1
ATOM 655 C C . VAL A 1 84 ? -9.381 -4.902 12.287 1.00 91.38 84 VAL A C 1
ATOM 657 O O . VAL A 1 84 ? -10.002 -3.858 12.498 1.00 91.38 84 VAL A O 1
ATOM 660 N N . SER A 1 85 ? -8.301 -5.221 13.004 1.00 92.31 85 SER A N 1
ATOM 661 C CA . SER A 1 85 ? -7.762 -4.292 13.993 1.00 92.31 85 SER A CA 1
ATOM 662 C C . SER A 1 85 ? -7.118 -3.093 13.308 1.00 92.31 85 SER A C 1
ATOM 664 O O . SER A 1 85 ? -6.408 -3.241 12.319 1.00 92.31 85 SER A O 1
ATOM 666 N N . VAL A 1 86 ? -7.222 -1.917 13.930 1.00 89.69 86 VAL A N 1
ATOM 667 C CA . VAL A 1 86 ? -6.461 -0.723 13.523 1.00 89.69 86 VAL A CA 1
ATOM 668 C C . VAL A 1 86 ? -4.957 -1.023 13.417 1.00 89.69 86 VAL A C 1
ATOM 670 O O . VAL A 1 86 ? -4.281 -0.488 12.545 1.00 89.69 86 VAL A O 1
ATOM 673 N N . GLY A 1 87 ? -4.423 -1.907 14.271 1.00 93.50 87 GLY A N 1
ATOM 674 C CA . GLY A 1 87 ? -3.023 -2.334 14.194 1.00 93.50 87 GLY A CA 1
ATOM 675 C C . GLY A 1 87 ? -2.691 -3.107 12.914 1.00 93.50 87 GLY A C 1
ATOM 676 O O . GLY A 1 87 ? -1.648 -2.853 12.314 1.00 93.50 87 GLY A O 1
ATOM 677 N N . ASP A 1 88 ? -3.583 -3.999 12.478 1.00 94.56 88 ASP A N 1
ATOM 678 C CA . ASP A 1 88 ? -3.447 -4.735 11.218 1.00 94.56 88 ASP A CA 1
ATOM 679 C C . ASP A 1 88 ? -3.577 -3.787 10.018 1.00 94.56 88 ASP A C 1
ATOM 681 O O . ASP A 1 88 ? -2.771 -3.866 9.094 1.00 94.56 88 ASP A O 1
ATOM 685 N N . SER A 1 89 ? -4.504 -2.821 10.059 1.00 92.69 89 SER A N 1
ATOM 686 C CA . SER A 1 89 ? -4.631 -1.814 8.996 1.00 92.69 89 SER A CA 1
ATOM 687 C C . SER A 1 89 ? -3.383 -0.933 8.874 1.00 92.69 89 SER A C 1
ATOM 689 O O . SER A 1 89 ? -2.922 -0.672 7.767 1.00 92.69 89 SER A O 1
ATOM 691 N N . ILE A 1 90 ? -2.782 -0.513 9.993 1.00 93.88 90 ILE A N 1
ATOM 692 C CA . ILE A 1 90 ? -1.519 0.246 9.984 1.00 93.88 90 ILE A CA 1
ATOM 693 C C . ILE A 1 90 ? -0.371 -0.610 9.427 1.00 93.88 90 ILE A C 1
ATOM 695 O O . ILE A 1 90 ? 0.452 -0.116 8.654 1.00 93.88 90 ILE A O 1
ATOM 699 N N . ALA A 1 91 ? -0.303 -1.891 9.800 1.00 94.44 91 ALA A N 1
ATOM 700 C CA . ALA A 1 91 ? 0.713 -2.806 9.285 1.00 94.44 91 ALA A CA 1
ATOM 701 C C . ALA A 1 91 ? 0.571 -3.022 7.768 1.00 94.44 91 ALA A C 1
ATOM 703 O O . ALA A 1 91 ? 1.571 -2.956 7.050 1.00 94.44 91 ALA A O 1
ATOM 704 N N . ALA A 1 92 ? -0.658 -3.196 7.276 1.00 94.19 92 ALA A N 1
ATOM 705 C CA . ALA A 1 92 ? -0.963 -3.313 5.852 1.00 94.19 92 ALA A CA 1
ATOM 706 C C . ALA A 1 92 ? -0.620 -2.028 5.082 1.00 94.19 92 ALA A C 1
ATOM 708 O O . ALA A 1 92 ? 0.045 -2.090 4.051 1.00 94.19 92 ALA A O 1
ATOM 709 N N . ALA A 1 93 ? -0.965 -0.853 5.618 1.00 93.00 93 ALA A N 1
ATOM 710 C CA . ALA A 1 93 ? -0.587 0.436 5.035 1.00 93.00 93 ALA A CA 1
ATOM 711 C C . ALA A 1 93 ? 0.941 0.580 4.892 1.00 93.00 93 ALA A C 1
ATOM 713 O O . ALA A 1 93 ? 1.450 1.004 3.851 1.00 93.00 93 ALA A O 1
ATOM 714 N N . ALA A 1 94 ? 1.695 0.174 5.918 1.00 93.38 94 ALA A N 1
ATOM 715 C CA . ALA A 1 94 ? 3.155 0.181 5.885 1.00 93.38 94 ALA A CA 1
ATOM 716 C C . ALA A 1 94 ? 3.742 -0.855 4.907 1.00 93.38 94 ALA A C 1
ATOM 718 O O . ALA A 1 94 ? 4.823 -0.639 4.357 1.00 93.38 94 ALA A O 1
ATOM 719 N N . ALA A 1 95 ? 3.067 -1.985 4.692 1.00 93.56 95 ALA A N 1
ATOM 720 C CA . ALA A 1 95 ? 3.441 -2.966 3.678 1.00 93.56 95 ALA A CA 1
ATOM 721 C C . ALA A 1 95 ? 3.204 -2.423 2.258 1.00 93.56 95 ALA A C 1
ATOM 723 O O . ALA A 1 95 ? 4.141 -2.424 1.461 1.00 93.56 95 ALA A O 1
ATOM 724 N N . TYR A 1 96 ? 2.041 -1.825 1.973 1.00 93.44 96 TYR A N 1
ATOM 725 C CA . TYR A 1 96 ? 1.789 -1.154 0.689 1.00 93.44 96 TYR A CA 1
ATOM 726 C C . TYR A 1 96 ? 2.809 -0.058 0.389 1.00 93.44 96 TYR A C 1
ATOM 728 O O . TYR A 1 96 ? 3.300 0.028 -0.735 1.00 93.44 96 TYR A O 1
ATOM 736 N N . LYS A 1 97 ? 3.193 0.736 1.395 1.00 92.62 97 LYS A N 1
ATOM 737 C CA . LYS A 1 97 ? 4.233 1.761 1.238 1.00 92.62 97 LYS A CA 1
ATOM 738 C C . LYS A 1 97 ? 5.578 1.166 0.809 1.00 92.62 97 LYS A C 1
ATOM 740 O O . LYS A 1 97 ? 6.209 1.686 -0.104 1.00 92.62 97 LYS A O 1
ATOM 745 N N . ARG A 1 98 ? 5.992 0.045 1.405 1.00 92.19 98 ARG A N 1
ATOM 746 C CA . ARG A 1 98 ? 7.237 -0.642 1.022 1.00 92.19 98 ARG A CA 1
ATOM 747 C C . ARG A 1 98 ? 7.184 -1.173 -0.410 1.00 92.19 98 ARG A C 1
ATOM 749 O O . ARG A 1 98 ? 8.154 -1.017 -1.150 1.00 92.19 98 ARG A O 1
ATOM 756 N N . VAL A 1 99 ? 6.047 -1.738 -0.820 1.00 90.50 99 VAL A N 1
ATOM 757 C CA . VAL A 1 99 ? 5.827 -2.194 -2.204 1.00 90.50 99 VAL A CA 1
ATOM 758 C C . VAL A 1 99 ? 5.880 -1.018 -3.176 1.00 90.50 99 VAL A C 1
ATOM 760 O O . VAL A 1 99 ? 6.616 -1.076 -4.158 1.00 90.50 99 VAL A O 1
ATOM 763 N N . TYR A 1 100 ? 5.181 0.074 -2.870 1.00 90.94 100 TYR A N 1
ATOM 764 C CA . TYR A 1 100 ? 5.215 1.322 -3.631 1.00 90.94 100 TYR A CA 1
ATOM 765 C C . TYR A 1 100 ? 6.647 1.837 -3.836 1.00 90.94 100 TYR A C 1
ATOM 767 O O . TYR A 1 100 ? 7.077 2.066 -4.966 1.00 90.94 100 TYR A O 1
ATOM 775 N N . GLU A 1 101 ? 7.410 1.975 -2.749 1.00 90.31 101 GLU A N 1
ATOM 776 C CA . GLU A 1 101 ? 8.798 2.447 -2.783 1.00 90.31 101 GLU A CA 1
ATOM 777 C C . GLU A 1 101 ? 9.697 1.508 -3.604 1.00 90.31 101 GLU A C 1
ATOM 779 O O . GLU A 1 101 ? 10.544 1.966 -4.381 1.00 90.31 101 GLU A O 1
ATOM 784 N N . GLY A 1 102 ? 9.480 0.194 -3.492 1.00 87.56 102 GLY A N 1
ATOM 785 C CA . GLY A 1 102 ? 10.155 -0.816 -4.304 1.00 87.56 102 GLY A CA 1
ATOM 786 C C . GLY A 1 102 ? 9.856 -0.664 -5.798 1.00 87.56 102 GLY A C 1
ATOM 787 O O . GLY A 1 102 ? 10.776 -0.665 -6.618 1.00 87.56 102 GLY A O 1
ATOM 788 N N . LEU A 1 103 ? 8.589 -0.449 -6.157 1.00 85.06 103 LEU A N 1
ATOM 789 C CA . LEU A 1 103 ? 8.151 -0.240 -7.539 1.00 85.06 103 LEU A CA 1
ATOM 790 C C . LEU A 1 103 ? 8.632 1.093 -8.123 1.00 85.06 103 LEU A C 1
ATOM 792 O O . LEU A 1 103 ? 8.879 1.166 -9.326 1.00 85.06 103 LEU A O 1
ATOM 796 N N . LEU A 1 104 ? 8.807 2.135 -7.307 1.00 85.94 104 LEU A N 1
ATOM 797 C CA . LEU A 1 104 ? 9.455 3.380 -7.735 1.00 85.94 104 LEU A CA 1
ATOM 798 C C . LEU A 1 104 ? 10.956 3.202 -7.985 1.00 85.94 104 LEU A C 1
ATOM 800 O O . LEU A 1 104 ? 11.504 3.816 -8.901 1.00 85.94 104 LEU A O 1
ATOM 804 N N . THR A 1 105 ? 11.611 2.376 -7.168 1.00 83.00 105 THR A N 1
ATOM 805 C CA . THR A 1 105 ? 13.063 2.139 -7.219 1.00 83.00 105 THR A CA 1
ATOM 806 C C . THR A 1 105 ? 13.459 1.147 -8.307 1.00 83.00 105 THR A C 1
ATOM 808 O O . THR A 1 105 ? 14.580 1.210 -8.815 1.00 83.00 105 THR A O 1
ATOM 811 N N . LEU A 1 106 ? 12.547 0.266 -8.730 1.00 74.69 106 LEU A N 1
ATOM 812 C CA . LEU A 1 106 ? 12.665 -0.390 -10.026 1.00 74.69 106 LEU A CA 1
ATOM 813 C C . LEU A 1 106 ? 12.712 0.725 -11.084 1.00 74.69 106 LEU A C 1
ATOM 815 O O . LEU A 1 106 ? 11.684 1.241 -11.495 1.00 74.69 106 LEU A O 1
ATOM 819 N N . GLY A 1 107 ? 13.883 1.167 -11.533 1.00 58.62 107 GLY A N 1
ATOM 820 C CA . GLY A 1 107 ? 13.981 2.026 -12.717 1.00 58.62 107 GLY A CA 1
ATOM 821 C C . GLY A 1 107 ? 13.443 1.296 -13.959 1.00 58.62 107 GLY A C 1
ATOM 822 O O . GLY A 1 107 ? 13.138 0.098 -13.889 1.00 58.62 107 GLY A O 1
ATOM 823 N N . PRO A 1 108 ? 13.324 1.954 -15.129 1.00 50.75 108 PRO A N 1
ATOM 824 C CA . PRO A 1 108 ? 13.295 1.194 -16.374 1.00 50.75 108 PRO A CA 1
ATOM 825 C C . PRO A 1 108 ? 14.517 0.267 -16.374 1.00 50.75 108 PRO A C 1
ATOM 827 O O . PRO A 1 108 ? 15.583 0.645 -15.883 1.00 50.75 108 PRO A O 1
ATOM 830 N N . VAL A 1 109 ? 14.365 -0.957 -16.876 1.00 44.75 109 VAL A N 1
ATOM 831 C CA . VAL A 1 109 ? 15.455 -1.936 -16.980 1.00 44.75 109 VAL A CA 1
ATOM 832 C C . VAL A 1 109 ? 16.542 -1.343 -17.898 1.00 44.75 109 VAL A C 1
ATOM 834 O O . VAL A 1 109 ? 16.502 -1.532 -19.110 1.00 44.75 109 VAL A O 1
ATOM 837 N N . GLY A 1 110 ? 17.447 -0.519 -17.355 1.00 41.97 110 GLY A N 1
ATOM 838 C CA . GLY A 1 110 ? 18.331 0.316 -18.173 1.00 41.97 110 GLY A CA 1
ATOM 839 C C . GLY A 1 110 ? 19.094 1.476 -17.513 1.00 41.97 110 GLY A C 1
ATOM 840 O O . GLY A 1 110 ? 19.858 2.097 -18.238 1.00 41.97 110 GLY A O 1
ATOM 841 N N . ASP A 1 111 ? 18.957 1.772 -16.212 1.00 43.16 111 ASP A N 1
ATOM 842 C CA . ASP A 1 111 ? 19.622 2.950 -15.595 1.00 43.16 111 ASP A CA 1
ATOM 843 C C . ASP A 1 111 ? 20.846 2.635 -14.702 1.00 43.16 111 ASP A C 1
ATOM 845 O O . ASP A 1 111 ? 21.437 3.520 -14.099 1.00 43.16 111 ASP A O 1
ATOM 849 N N . LEU A 1 112 ? 21.320 1.385 -14.632 1.00 45.41 112 LEU A N 1
ATOM 850 C CA . LEU A 1 112 ? 22.558 1.058 -13.890 1.00 45.41 112 LEU A CA 1
ATOM 851 C C . LEU A 1 112 ? 23.859 1.428 -14.645 1.00 45.41 112 LEU A C 1
ATOM 853 O O . LEU A 1 112 ? 24.874 0.748 -14.493 1.00 45.41 112 LEU A O 1
ATOM 857 N N . ALA A 1 113 ? 23.855 2.484 -15.461 1.00 46.09 113 ALA A N 1
ATOM 858 C CA . ALA A 1 113 ? 25.053 2.970 -16.148 1.00 46.09 113 ALA A CA 1
ATOM 859 C C . ALA A 1 113 ? 25.038 4.493 -16.384 1.00 46.09 113 ALA A C 1
ATOM 861 O O . ALA A 1 113 ? 25.040 4.929 -17.529 1.00 46.09 113 ALA A O 1
ATOM 862 N N . ASP A 1 114 ? 25.041 5.268 -15.302 1.00 38.97 114 ASP A N 1
ATOM 863 C CA . ASP A 1 114 ? 25.645 6.613 -15.213 1.00 38.97 114 ASP A CA 1
ATOM 864 C C . ASP A 1 114 ? 25.856 6.894 -13.706 1.00 38.97 114 ASP A C 1
ATOM 866 O O . ASP A 1 114 ? 25.007 7.423 -13.000 1.00 38.97 114 ASP A O 1
ATOM 870 N N . ASP A 1 115 ? 26.785 6.211 -13.036 1.00 44.19 115 ASP A N 1
ATOM 871 C CA . ASP A 1 115 ? 28.152 6.710 -12.831 1.00 44.19 115 ASP A CA 1
ATOM 872 C C . ASP A 1 115 ? 28.374 8.156 -13.302 1.00 44.19 115 ASP A C 1
ATOM 874 O O . ASP A 1 115 ? 28.885 8.363 -14.389 1.00 44.19 115 ASP A O 1
ATOM 878 N N . GLU A 1 116 ? 28.029 9.130 -12.455 1.00 41.06 116 GLU A N 1
ATOM 879 C CA . GLU A 1 116 ? 28.986 10.159 -12.025 1.00 41.06 116 GLU A CA 1
ATOM 880 C C . GLU A 1 116 ? 28.734 10.508 -10.553 1.00 41.06 116 GLU A C 1
ATOM 882 O O . GLU A 1 116 ? 27.981 11.408 -10.172 1.00 41.06 116 GLU A O 1
ATOM 887 N N . VAL A 1 117 ? 29.427 9.769 -9.690 1.00 46.19 117 VAL A N 1
ATOM 888 C CA . VAL A 1 117 ? 29.922 10.345 -8.445 1.00 46.19 117 VAL A CA 1
ATOM 889 C C . VAL A 1 117 ? 30.943 11.424 -8.814 1.00 46.19 117 VAL A C 1
ATOM 891 O O . VAL A 1 117 ? 32.117 11.130 -9.021 1.00 46.19 117 VAL A O 1
ATOM 894 N N . ASP A 1 118 ? 30.516 12.686 -8.873 1.00 39.12 118 ASP A N 1
ATOM 895 C CA . ASP A 1 118 ? 31.439 13.826 -8.829 1.00 39.12 118 ASP A CA 1
ATOM 896 C C . ASP A 1 118 ? 32.053 13.888 -7.419 1.00 39.12 118 ASP A C 1
ATOM 898 O O . ASP A 1 118 ? 31.615 14.589 -6.506 1.00 39.12 118 ASP A O 1
ATOM 902 N N . THR A 1 119 ? 33.042 13.026 -7.209 1.00 51.09 119 THR A N 1
ATOM 903 C CA . THR A 1 119 ? 34.069 13.177 -6.186 1.00 51.09 119 THR A CA 1
ATOM 904 C C . THR A 1 119 ? 35.401 13.415 -6.889 1.00 51.09 119 THR A C 1
ATOM 906 O O . THR A 1 119 ? 36.351 12.661 -6.695 1.00 51.09 119 THR A O 1
ATOM 909 N N . ASP A 1 120 ? 35.468 14.453 -7.720 1.00 45.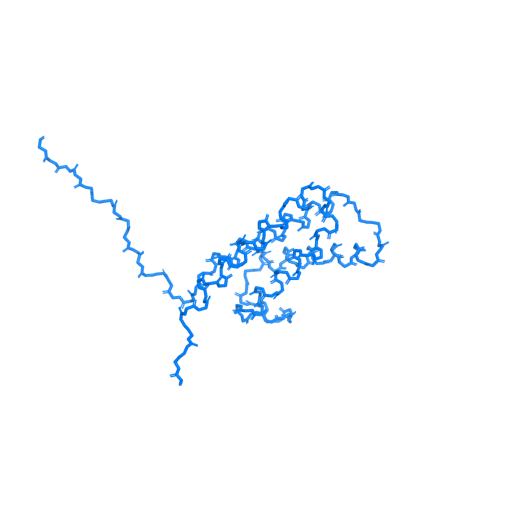00 120 ASP A N 1
ATOM 910 C CA . ASP A 1 120 ? 36.717 15.145 -8.035 1.00 45.00 120 ASP A CA 1
ATOM 911 C C . ASP A 1 120 ? 36.734 16.379 -7.112 1.00 45.00 120 ASP A C 1
ATOM 913 O O . ASP A 1 120 ? 35.931 17.294 -7.205 1.00 45.00 120 ASP A O 1
ATOM 917 N N . GLY A 1 121 ? 37.479 16.383 -6.015 1.00 45.59 121 GLY A N 1
ATOM 918 C CA . GLY A 1 121 ? 38.918 16.440 -6.142 1.00 45.59 121 GLY A CA 1
ATOM 919 C C . GLY A 1 121 ? 39.373 17.861 -6.478 1.00 45.59 121 GLY A C 1
ATOM 920 O O . GLY A 1 121 ? 40.113 18.031 -7.432 1.00 45.59 121 GLY A O 1
ATOM 921 N N . ASP A 1 122 ? 39.054 18.865 -5.648 1.00 42.41 122 ASP A N 1
ATOM 922 C CA . ASP A 1 122 ? 39.958 20.019 -5.541 1.00 42.41 122 ASP A CA 1
ATOM 923 C C . ASP A 1 122 ? 40.970 19.778 -4.411 1.00 42.41 122 ASP A C 1
ATOM 925 O O . ASP A 1 122 ? 40.698 20.004 -3.227 1.00 42.41 122 ASP A O 1
ATOM 929 N N . PRO A 1 123 ? 42.161 19.276 -4.763 1.00 56.75 123 PRO A N 1
ATOM 930 C CA . PRO A 1 123 ? 43.386 19.700 -4.141 1.00 56.75 123 PRO A CA 1
ATOM 931 C C . PRO A 1 123 ? 44.185 20.504 -5.167 1.00 56.75 123 PRO A C 1
ATOM 933 O O . PRO A 1 123 ? 44.801 19.917 -6.055 1.00 56.75 123 PRO A O 1
ATOM 936 N N . THR A 1 124 ? 44.268 21.827 -5.005 1.00 54.06 124 THR A N 1
ATOM 937 C CA . THR A 1 124 ? 45.543 22.584 -4.947 1.00 54.06 124 THR A CA 1
ATOM 938 C C . THR A 1 124 ? 45.308 24.081 -5.168 1.00 54.06 124 THR A C 1
ATOM 940 O O . THR A 1 124 ? 45.033 24.502 -6.289 1.00 54.06 124 THR A O 1
ATOM 943 N N . ALA A 1 125 ? 45.583 24.892 -4.140 1.00 51.00 125 ALA A N 1
ATOM 944 C CA . ALA A 1 125 ? 46.704 25.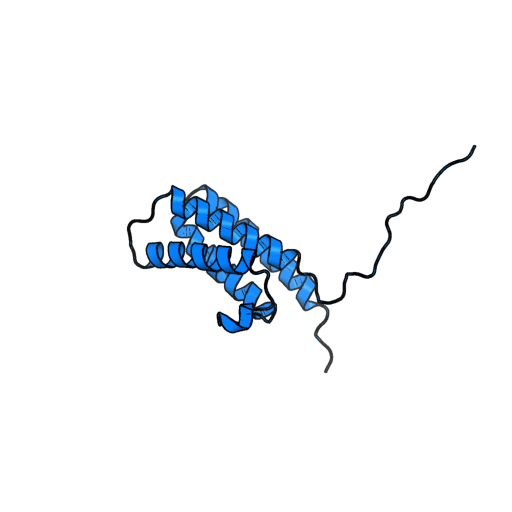851 -4.121 1.00 51.00 125 ALA A CA 1
ATOM 945 C C . ALA A 1 125 ? 46.822 26.548 -2.756 1.00 51.00 125 ALA A C 1
ATOM 947 O O . ALA A 1 125 ? 45.817 27.123 -2.285 1.00 51.00 125 ALA A O 1
#

Radius of gyration: 18.25 Å; chains: 1; bounding box: 63×43×49 Å

Sequence (125 aa):
MEDNGMDAGLDRHLWESEWASIEPLLDDEPGEALSTADDLIERMLVERGFPDDEVAREGLDPELTADLEEARRVTDQHDAGEDVSVGDSIAAAAAYKRVYEGLLTLGPVGDLADDEVDTDGDPTA

Secondary structure (DSSP, 8-state):
----SSHHHHHHHHHHHHHHHHHHHHHH-HHHHHHHHHHHHHHHHHHTT--S-TTGGGGS-HHHHHHHHHHHHHHHHHHTT----HHHHHHHHHHHHHHHHHHHHS--TT-S-------------

Organism: NCBI:txid1497501